Protein AF-A0A1U7GY67-F1 (afdb_monomer_lite)

Organism: NCBI:txid210994

Radius of gyration: 12.88 Å; chains: 1; bounding box: 35×23×28 Å

Secondary structure (DSSP,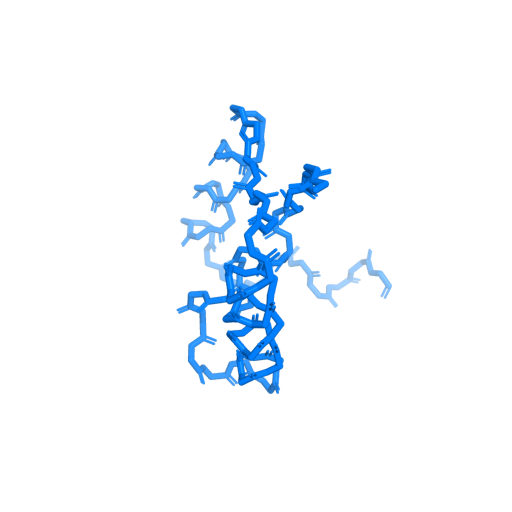 8-state):
-EEEPPHHHHHHHH-TTSTTHHHHHHHHHHHHHTT-EEE--HHHHHHHHHHHHS-TTSSSS--

Foldseek 3Di:
DEAEDALVLVVLCPDPPDPCNVVSVVVVVVCVVVVYHYDYDPVSVVVNVVCVPPDVPPPPPPD

pLDDT: mean 88.06, std 17.35, range [38.69, 98.25]

Sequence (63 aa):
MIHLVDTNFLLRFVDPNSNLNPIVRNVTKKLIDKGEQLTITSQNCIEFWALLNQDMNLQFTDM

Structure (mmCIF, N/CA/C/O backbone):
data_AF-A0A1U7GY67-F1
#
_entry.id   AF-A0A1U7GY67-F1
#
loop_
_atom_site.group_PDB
_atom_site.id
_atom_site.type_symbol
_atom_site.label_atom_id
_atom_site.label_alt_id
_atom_site.label_comp_id
_atom_site.label_asym_id
_atom_site.label_entity_id
_atom_site.label_seq_id
_atom_site.pdbx_PDB_ins_code
_atom_site.Cartn_x
_atom_site.Cartn_y
_atom_site.Cartn_z
_atom_site.occupancy
_atom_site.B_iso_or_equiv
_atom_site.auth_seq_id
_atom_site.auth_comp_id
_atom_site.auth_asym_id
_atom_site.auth_atom_id
_atom_site.pdbx_PDB_model_num
ATOM 1 N N . MET A 1 1 ? -9.650 5.942 12.505 1.00 93.44 1 MET A N 1
ATOM 2 C CA . MET A 1 1 ? -8.571 6.918 12.226 1.00 93.44 1 MET A CA 1
ATOM 3 C C . MET A 1 1 ? -8.292 6.905 10.730 1.00 93.44 1 MET A C 1
ATOM 5 O O . MET A 1 1 ? -8.557 5.882 10.106 1.00 93.44 1 MET A O 1
ATOM 9 N N . ILE A 1 2 ? -7.841 8.022 10.156 1.00 95.69 2 ILE A N 1
ATOM 10 C CA . ILE A 1 2 ? -7.475 8.112 8.735 1.00 95.69 2 ILE A CA 1
ATOM 11 C C . ILE A 1 2 ? -5.950 8.148 8.646 1.00 95.69 2 ILE A C 1
ATOM 13 O O . ILE A 1 2 ? -5.324 8.956 9.330 1.00 95.69 2 ILE A O 1
ATOM 17 N N . HIS A 1 3 ? -5.377 7.293 7.804 1.00 96.50 3 HIS A N 1
ATOM 18 C CA . HIS A 1 3 ? -3.944 7.231 7.531 1.00 96.50 3 HIS A CA 1
ATOM 19 C C . HIS A 1 3 ? -3.689 7.591 6.082 1.00 96.50 3 HIS A C 1
ATOM 21 O O . HIS A 1 3 ? -4.226 6.946 5.181 1.00 96.50 3 HIS A O 1
ATOM 27 N N . LEU A 1 4 ? -2.841 8.590 5.867 1.00 96.56 4 LEU A N 1
ATOM 28 C CA . LEU A 1 4 ? -2.345 8.893 4.538 1.00 96.56 4 LEU A CA 1
ATOM 29 C C . LEU A 1 4 ? -1.227 7.909 4.180 1.00 96.56 4 LEU A C 1
ATOM 31 O O . LEU A 1 4 ? -0.252 7.769 4.917 1.00 96.56 4 LEU A O 1
ATOM 35 N N . VAL A 1 5 ? -1.389 7.219 3.058 1.00 95.94 5 VAL A N 1
ATOM 36 C CA . VAL A 1 5 ? -0.457 6.206 2.572 1.00 95.94 5 VAL A CA 1
ATOM 37 C C . VAL A 1 5 ? 0.583 6.854 1.668 1.00 95.94 5 VAL A C 1
ATOM 39 O O . VAL A 1 5 ? 0.246 7.487 0.669 1.00 95.94 5 VAL A O 1
ATOM 42 N N . ASP A 1 6 ? 1.850 6.652 2.018 1.00 95.31 6 ASP A N 1
ATOM 43 C CA . ASP A 1 6 ? 2.990 7.110 1.229 1.00 95.31 6 ASP A CA 1
ATOM 44 C C . ASP A 1 6 ? 3.206 6.263 -0.033 1.00 95.31 6 ASP A C 1
ATOM 46 O O . ASP A 1 6 ? 2.873 5.072 -0.086 1.00 95.31 6 ASP A O 1
ATOM 50 N N . THR A 1 7 ? 3.856 6.857 -1.028 1.00 95.38 7 THR A N 1
ATOM 51 C CA . THR A 1 7 ? 4.223 6.196 -2.282 1.00 95.38 7 THR A CA 1
ATOM 52 C C . THR A 1 7 ? 5.072 4.943 -2.047 1.00 95.38 7 THR A C 1
ATOM 54 O O . THR A 1 7 ? 4.828 3.906 -2.670 1.00 95.38 7 THR A O 1
ATOM 57 N N . ASN A 1 8 ? 6.003 4.965 -1.084 1.00 94.19 8 ASN A N 1
ATOM 58 C CA . ASN A 1 8 ? 6.801 3.784 -0.753 1.00 94.19 8 ASN A CA 1
ATOM 59 C C . ASN A 1 8 ? 5.936 2.628 -0.261 1.00 94.19 8 ASN A C 1
ATOM 61 O O . ASN A 1 8 ? 6.167 1.484 -0.650 1.00 94.19 8 ASN A O 1
ATOM 65 N N . PHE A 1 9 ? 4.927 2.908 0.565 1.00 96.06 9 PHE A N 1
ATOM 66 C CA . PHE A 1 9 ? 4.025 1.875 1.060 1.00 96.06 9 PHE A CA 1
ATOM 67 C C . PHE A 1 9 ? 3.281 1.202 -0.101 1.00 96.06 9 PHE A C 1
ATOM 69 O O . PHE A 1 9 ? 3.204 -0.027 -0.143 1.00 96.06 9 PHE A O 1
ATOM 76 N N . LEU A 1 10 ? 2.810 1.986 -1.078 1.00 95.44 10 LEU A N 1
ATOM 77 C CA . LEU A 1 10 ? 2.161 1.467 -2.286 1.00 95.44 10 LEU A CA 1
ATOM 78 C C . LEU A 1 10 ? 3.107 0.588 -3.115 1.00 95.44 10 LEU A C 1
ATOM 80 O O . LEU A 1 10 ? 2.715 -0.511 -3.504 1.00 95.44 10 LEU A O 1
ATOM 84 N N . LEU A 1 11 ? 4.359 1.014 -3.322 1.00 95.06 11 LEU A N 1
ATOM 85 C CA . LEU A 1 11 ? 5.365 0.232 -4.056 1.00 95.06 11 LEU A CA 1
ATOM 86 C C . LEU A 1 11 ? 5.607 -1.137 -3.413 1.00 95.06 11 LEU A C 1
ATOM 88 O O . LEU A 1 11 ? 5.535 -2.163 -4.086 1.00 95.06 11 LEU A O 1
ATOM 92 N N . ARG A 1 12 ? 5.811 -1.174 -2.089 1.00 96.06 12 ARG A N 1
ATOM 93 C CA . ARG A 1 12 ? 6.006 -2.442 -1.366 1.00 96.06 12 ARG A CA 1
ATOM 94 C C . ARG A 1 12 ? 4.743 -3.299 -1.379 1.00 96.06 12 ARG A C 1
ATOM 96 O O . ARG A 1 12 ? 4.849 -4.516 -1.293 1.00 96.06 12 ARG A O 1
ATOM 103 N N . PHE A 1 13 ? 3.558 -2.694 -1.464 1.00 96.00 13 PHE A N 1
ATOM 104 C CA . PHE A 1 13 ? 2.285 -3.415 -1.478 1.00 96.00 13 PHE A CA 1
ATOM 105 C C . PHE A 1 13 ? 2.046 -4.153 -2.800 1.00 96.00 13 PHE A C 1
ATOM 107 O O . PHE A 1 13 ? 1.528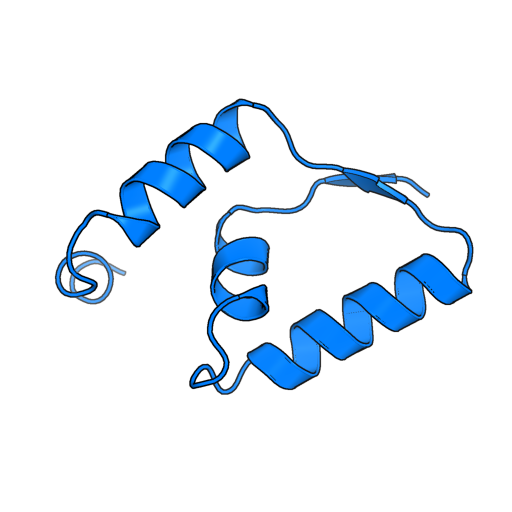 -5.279 -2.797 1.00 96.00 13 PHE A O 1
ATOM 114 N N . VAL A 1 14 ? 2.437 -3.544 -3.922 1.00 94.00 14 VAL A N 1
ATOM 115 C CA . VAL A 1 14 ? 2.249 -4.132 -5.256 1.00 94.00 14 VAL A CA 1
ATOM 116 C C . VAL A 1 14 ? 3.391 -5.039 -5.702 1.00 94.00 14 VAL A C 1
ATOM 118 O O . VAL A 1 14 ? 3.136 -5.909 -6.525 1.00 94.00 14 VAL A O 1
ATOM 121 N N . ASP A 1 15 ? 4.601 -4.891 -5.153 1.00 94.19 15 ASP A N 1
ATOM 122 C CA . ASP A 1 15 ? 5.751 -5.739 -5.491 1.00 94.19 15 ASP A CA 1
ATOM 123 C C . ASP A 1 15 ? 5.801 -7.016 -4.625 1.00 94.19 15 ASP A C 1
ATOM 125 O O . ASP A 1 15 ? 6.203 -6.936 -3.461 1.00 94.19 15 ASP A O 1
ATOM 129 N N . PRO A 1 16 ? 5.431 -8.202 -5.152 1.00 92.88 16 PRO A N 1
ATOM 130 C CA . PRO A 1 16 ? 5.464 -9.454 -4.397 1.00 92.88 16 PRO A CA 1
ATOM 131 C C . PRO A 1 16 ? 6.884 -9.952 -4.096 1.00 92.88 16 PRO A C 1
ATOM 133 O O . PRO A 1 16 ? 7.040 -10.795 -3.215 1.00 92.88 16 PRO A O 1
ATOM 136 N N . ASN A 1 17 ? 7.907 -9.451 -4.799 1.00 94.06 17 ASN A N 1
ATOM 137 C CA . ASN A 1 17 ? 9.302 -9.828 -4.559 1.00 94.06 17 ASN A CA 1
ATOM 138 C C . ASN A 1 17 ? 9.927 -9.019 -3.414 1.00 94.06 17 ASN A C 1
ATOM 140 O O . ASN A 1 17 ? 10.987 -9.379 -2.903 1.00 94.06 17 ASN A O 1
ATOM 144 N N . SER A 1 18 ? 9.273 -7.940 -2.980 1.00 94.12 18 SER A N 1
ATOM 145 C CA . SER A 1 18 ? 9.720 -7.167 -1.832 1.00 94.12 18 SER A CA 1
ATOM 146 C C . SER A 1 18 ? 9.585 -7.976 -0.542 1.00 94.12 18 SER A C 1
ATOM 148 O O . SER A 1 18 ? 8.492 -8.410 -0.173 1.00 94.12 18 SER A O 1
ATOM 150 N N . ASN A 1 19 ? 10.662 -8.047 0.245 1.00 95.88 19 ASN A N 1
ATOM 151 C CA . ASN A 1 19 ? 10.631 -8.603 1.606 1.00 95.88 19 ASN A CA 1
ATOM 152 C C . ASN A 1 19 ? 9.614 -7.894 2.524 1.00 95.88 19 ASN A C 1
ATOM 154 O O . ASN A 1 19 ? 9.185 -8.448 3.535 1.00 95.88 19 ASN A O 1
ATOM 158 N N . LEU A 1 20 ? 9.216 -6.664 2.178 1.00 96.31 20 LEU A N 1
ATOM 159 C CA . LEU A 1 20 ? 8.243 -5.878 2.931 1.00 96.31 20 LEU A CA 1
ATOM 160 C C . LEU A 1 20 ? 6.794 -6.122 2.486 1.00 96.31 20 LEU A C 1
ATOM 162 O O . LEU A 1 20 ? 5.888 -5.745 3.229 1.00 96.31 20 LEU A O 1
ATOM 166 N N . ASN A 1 21 ? 6.554 -6.782 1.345 1.00 97.56 21 ASN A N 1
ATOM 167 C CA . ASN A 1 21 ? 5.212 -7.089 0.838 1.00 97.56 21 ASN A CA 1
ATOM 168 C C . ASN A 1 21 ? 4.292 -7.762 1.874 1.00 97.56 21 ASN A C 1
ATOM 170 O O . ASN A 1 21 ? 3.196 -7.245 2.124 1.00 97.56 21 ASN A O 1
ATOM 174 N N . PRO A 1 22 ? 4.707 -8.856 2.551 1.00 97.69 22 PRO A N 1
ATOM 175 C CA . PRO A 1 22 ? 3.852 -9.492 3.551 1.00 97.69 22 PRO A CA 1
ATOM 176 C C . PRO A 1 22 ? 3.564 -8.571 4.743 1.00 97.69 22 PRO A C 1
ATOM 178 O O . PRO A 1 22 ? 2.472 -8.623 5.313 1.00 97.69 22 PRO A O 1
ATOM 181 N N . ILE A 1 23 ? 4.508 -7.697 5.105 1.00 97.38 23 ILE A N 1
ATOM 182 C CA . ILE A 1 23 ? 4.350 -6.760 6.221 1.00 97.38 23 ILE A CA 1
ATOM 183 C C . ILE A 1 23 ? 3.301 -5.708 5.873 1.00 97.38 23 ILE A C 1
ATOM 185 O O . ILE A 1 23 ? 2.332 -5.556 6.618 1.00 97.38 23 ILE A O 1
ATOM 189 N N . VAL A 1 24 ? 3.446 -5.021 4.736 1.00 97.25 24 VAL A N 1
ATOM 190 C CA . VAL A 1 24 ? 2.502 -3.965 4.337 1.00 97.25 24 VAL A CA 1
ATOM 191 C C . VAL A 1 24 ? 1.098 -4.526 4.115 1.00 97.25 24 VAL A C 1
ATOM 193 O O . VAL A 1 24 ? 0.138 -3.937 4.602 1.00 97.25 24 VAL A O 1
ATOM 196 N N . ARG A 1 25 ? 0.957 -5.720 3.519 1.00 97.81 25 ARG A N 1
ATOM 197 C CA . ARG A 1 25 ? -0.348 -6.388 3.372 1.00 97.81 25 ARG A CA 1
ATOM 198 C C . ARG A 1 25 ? -0.995 -6.720 4.713 1.00 97.81 25 ARG A C 1
ATOM 200 O O . ARG A 1 25 ? -2.192 -6.492 4.888 1.00 97.81 25 ARG A O 1
ATOM 207 N N . ASN A 1 26 ? -0.218 -7.234 5.665 1.00 98.00 26 ASN A N 1
ATOM 208 C CA . ASN A 1 26 ? -0.717 -7.540 7.004 1.00 98.00 26 ASN A CA 1
ATOM 209 C C . ASN A 1 26 ? -1.139 -6.270 7.756 1.00 98.00 26 ASN A C 1
ATOM 211 O O . ASN A 1 26 ? -2.185 -6.255 8.401 1.00 98.00 26 ASN A O 1
ATOM 215 N N . VAL A 1 27 ? -0.355 -5.193 7.656 1.00 97.19 27 VAL A N 1
ATOM 216 C CA . VAL A 1 27 ? -0.698 -3.893 8.251 1.00 97.19 27 VAL A CA 1
ATOM 217 C C . VAL A 1 27 ? -1.981 -3.341 7.634 1.00 97.19 27 VAL A C 1
ATOM 219 O O . VAL A 1 27 ? -2.898 -2.999 8.378 1.00 97.19 27 VAL A O 1
ATOM 222 N N . THR A 1 28 ? -2.097 -3.338 6.303 1.00 97.62 28 THR A N 1
ATOM 223 C CA . THR A 1 28 ? -3.318 -2.929 5.596 1.00 97.62 28 THR A CA 1
ATOM 224 C C . THR A 1 28 ? -4.530 -3.708 6.089 1.00 97.62 28 THR A C 1
ATOM 226 O O . THR A 1 28 ? -5.527 -3.100 6.472 1.00 97.62 28 THR A O 1
ATOM 229 N N . LYS A 1 29 ? -4.429 -5.042 6.160 1.00 98.06 29 LYS A N 1
ATOM 230 C CA . LYS A 1 29 ? -5.506 -5.894 6.675 1.00 98.06 29 LYS A CA 1
ATOM 231 C C . LYS A 1 29 ? -5.885 -5.518 8.109 1.00 98.06 29 LYS A C 1
ATOM 233 O O . LYS A 1 29 ? -7.055 -5.296 8.380 1.00 98.06 29 LYS A O 1
ATOM 238 N N . LYS A 1 30 ? -4.909 -5.387 9.012 1.00 98.12 30 LYS A N 1
ATOM 239 C CA . LYS A 1 30 ? -5.159 -5.041 10.421 1.00 98.12 30 LYS A CA 1
ATOM 240 C C . LYS A 1 30 ? -5.821 -3.676 10.596 1.00 98.12 30 LYS A C 1
ATOM 242 O O . LYS A 1 30 ? -6.634 -3.527 11.500 1.00 98.12 30 LYS A O 1
ATOM 247 N N . LEU A 1 31 ? -5.455 -2.687 9.783 1.00 97.62 31 LEU A N 1
ATOM 248 C CA . LEU A 1 31 ? -6.059 -1.354 9.840 1.00 97.62 31 LEU A CA 1
ATOM 249 C C . LEU A 1 31 ? -7.501 -1.387 9.318 1.00 97.62 31 LEU A C 1
ATOM 251 O O . LEU A 1 31 ? -8.395 -0.862 9.976 1.00 97.62 31 LEU A O 1
ATOM 255 N N . ILE A 1 32 ? -7.747 -2.090 8.209 1.00 96.62 32 ILE A N 1
ATOM 256 C CA . ILE A 1 32 ? -9.100 -2.286 7.669 1.00 96.62 32 ILE A CA 1
ATOM 257 C C . ILE A 1 32 ? -9.985 -3.052 8.666 1.00 96.62 32 ILE A C 1
ATOM 259 O O . ILE A 1 32 ? -11.101 -2.620 8.940 1.00 96.62 32 ILE A O 1
ATOM 263 N N . ASP A 1 33 ? -9.480 -4.136 9.264 1.00 98.25 33 ASP A N 1
ATOM 264 C CA . ASP A 1 33 ? -10.212 -4.956 10.244 1.00 98.25 33 ASP A CA 1
ATOM 265 C C . ASP A 1 33 ? -10.576 -4.153 11.515 1.00 98.25 33 ASP A C 1
ATOM 267 O O . ASP A 1 33 ? -11.556 -4.460 12.191 1.00 98.25 33 ASP A O 1
ATOM 271 N N . LYS A 1 34 ? -9.820 -3.092 11.830 1.00 98.00 34 LYS A N 1
ATOM 272 C CA . LYS A 1 34 ? -10.117 -2.142 12.918 1.00 98.00 34 LYS A CA 1
ATOM 273 C C . LYS A 1 34 ? -11.106 -1.034 12.526 1.00 98.00 34 LYS A C 1
ATOM 275 O O . LYS A 1 34 ? -11.409 -0.176 13.354 1.00 98.00 34 LYS A O 1
ATOM 280 N N . GLY A 1 35 ? -11.591 -1.018 11.284 1.00 97.88 35 GLY A N 1
ATOM 281 C CA . GLY A 1 35 ? -12.434 0.056 10.753 1.00 97.88 35 GLY A CA 1
ATOM 282 C C . GLY A 1 35 ? -11.671 1.360 10.497 1.00 97.88 35 GLY A C 1
ATOM 283 O O . GLY A 1 35 ? -12.266 2.437 10.472 1.00 97.88 35 GLY A O 1
ATOM 284 N N . GLU A 1 36 ? -10.346 1.294 10.353 1.00 98.19 36 GLU A N 1
ATOM 285 C CA . GLU A 1 36 ? -9.516 2.446 10.012 1.00 98.19 36 GLU A CA 1
ATOM 286 C C . GLU A 1 36 ? -9.439 2.630 8.492 1.00 98.19 36 GLU A C 1
ATOM 288 O O . GLU A 1 36 ? -9.558 1.679 7.719 1.00 98.19 36 GLU A O 1
ATOM 293 N N . GLN A 1 37 ? -9.239 3.874 8.055 1.00 97.00 37 GLN A N 1
ATOM 294 C CA . GLN A 1 37 ? -9.232 4.225 6.641 1.00 97.00 37 GLN A CA 1
ATOM 295 C C . GLN A 1 37 ? -7.808 4.501 6.169 1.00 97.00 37 GLN A C 1
ATOM 297 O O . GLN A 1 37 ? -7.085 5.285 6.781 1.00 97.00 37 GLN A O 1
ATOM 302 N N . LEU A 1 38 ? -7.436 3.893 5.048 1.00 96.75 38 LEU A N 1
ATOM 303 C CA . LEU A 1 38 ? -6.231 4.227 4.301 1.00 96.75 38 LEU A CA 1
ATOM 304 C C . LEU A 1 38 ? -6.616 5.143 3.139 1.00 96.75 38 LEU A C 1
ATOM 306 O O . LEU A 1 38 ? -7.498 4.797 2.352 1.00 96.75 38 LEU A O 1
ATOM 310 N N . THR A 1 39 ? -5.982 6.305 3.036 1.00 97.06 39 THR A N 1
ATOM 311 C CA . THR A 1 39 ? -6.207 7.272 1.957 1.00 97.06 39 THR A CA 1
ATOM 312 C C . THR A 1 39 ? -4.926 7.501 1.173 1.00 97.06 39 THR A C 1
ATOM 314 O O . THR A 1 39 ? -3.825 7.335 1.686 1.00 97.06 39 THR A O 1
ATOM 317 N N . ILE A 1 40 ? -5.072 7.879 -0.091 1.00 95.94 40 ILE A N 1
ATOM 318 C CA . ILE A 1 40 ? -3.975 8.249 -0.989 1.00 95.94 40 ILE A CA 1
ATOM 319 C C . ILE A 1 40 ? -4.266 9.640 -1.541 1.00 95.94 40 ILE A C 1
ATOM 321 O O . ILE A 1 40 ? -5.431 9.983 -1.762 1.00 95.94 40 ILE A O 1
ATOM 32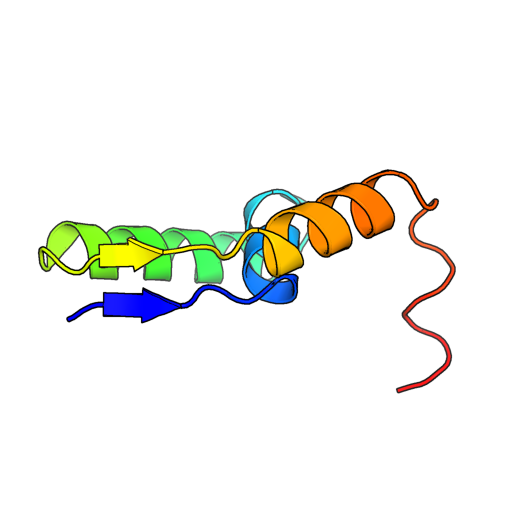5 N N . THR A 1 41 ? -3.231 10.449 -1.756 1.00 96.31 41 THR A N 1
ATOM 326 C CA . THR A 1 41 ? -3.392 11.732 -2.455 1.00 96.31 41 THR A CA 1
ATOM 327 C C . THR A 1 41 ? -3.154 11.580 -3.953 1.00 96.31 41 THR A C 1
ATOM 329 O O . THR A 1 41 ? -2.476 10.655 -4.401 1.00 96.31 41 THR A O 1
ATOM 332 N N . SER A 1 42 ? -3.636 12.547 -4.737 1.00 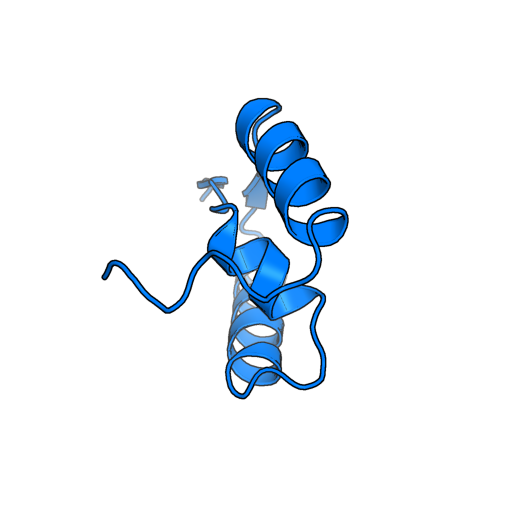95.94 42 SER A N 1
ATOM 333 C CA . SER A 1 42 ? -3.312 12.640 -6.164 1.00 95.94 42 SER A CA 1
ATOM 334 C C . SER A 1 42 ? -1.802 12.717 -6.419 1.00 95.94 42 SER A C 1
ATOM 336 O O . SER A 1 42 ? -1.327 12.162 -7.405 1.00 95.94 42 SER A O 1
ATOM 338 N N . GLN A 1 43 ? -1.040 13.356 -5.522 1.00 94.75 43 GLN A N 1
ATOM 339 C CA . GLN A 1 43 ? 0.419 13.418 -5.618 1.00 94.75 43 GLN A CA 1
ATOM 340 C C . GLN A 1 43 ? 1.048 12.026 -5.469 1.00 94.75 43 GLN A C 1
ATOM 342 O O . GLN A 1 43 ? 1.886 11.664 -6.293 1.00 94.75 43 GLN A O 1
ATOM 347 N N . ASN A 1 44 ? 0.590 11.218 -4.501 1.00 94.56 44 ASN A N 1
ATOM 3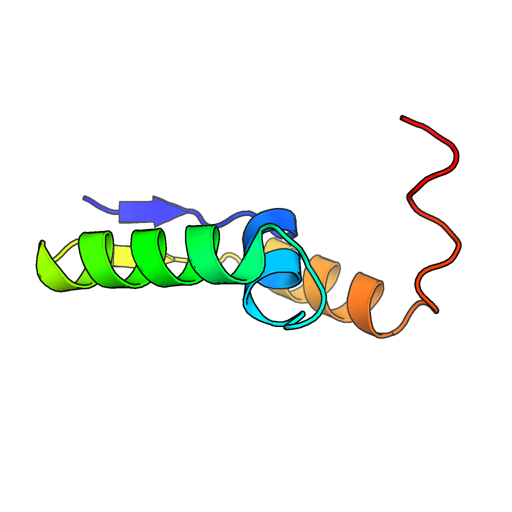48 C CA . ASN A 1 44 ? 1.064 9.837 -4.345 1.00 94.56 44 ASN A CA 1
ATOM 349 C C . ASN A 1 44 ? 0.770 8.992 -5.591 1.00 94.56 44 ASN A C 1
ATOM 351 O O . ASN A 1 44 ? 1.598 8.178 -5.981 1.00 94.56 44 ASN A O 1
ATOM 355 N N . CYS A 1 45 ? -0.376 9.197 -6.252 1.00 94.25 45 CYS A N 1
ATOM 356 C CA . CYS A 1 45 ? -0.705 8.484 -7.491 1.00 94.25 45 CYS A CA 1
ATOM 357 C C . CYS A 1 45 ? 0.246 8.834 -8.645 1.00 94.25 45 CYS A C 1
ATOM 359 O O . CYS A 1 45 ? 0.676 7.939 -9.371 1.00 94.25 45 CYS A O 1
ATOM 361 N N . ILE A 1 46 ? 0.566 10.122 -8.819 1.00 94.06 46 ILE A N 1
ATOM 362 C CA . ILE A 1 46 ? 1.480 10.589 -9.873 1.00 94.06 46 ILE A CA 1
ATOM 363 C C . ILE A 1 46 ? 2.884 10.021 -9.643 1.00 94.06 46 ILE A C 1
ATOM 365 O O . ILE A 1 46 ? 3.487 9.485 -10.570 1.00 94.06 46 ILE A O 1
ATOM 369 N N . GLU A 1 47 ? 3.380 10.101 -8.408 1.00 94.81 47 GLU A N 1
ATOM 370 C CA . GLU A 1 47 ? 4.695 9.578 -8.035 1.00 94.81 47 GLU A CA 1
ATOM 371 C C . GLU A 1 47 ? 4.757 8.052 -8.193 1.00 94.81 47 GLU A C 1
ATOM 373 O O . GLU A 1 47 ? 5.666 7.531 -8.834 1.00 94.81 47 GLU A O 1
ATOM 378 N N . PHE A 1 48 ? 3.746 7.333 -7.697 1.00 94.50 48 PHE A N 1
ATOM 379 C CA . PHE A 1 48 ? 3.644 5.882 -7.835 1.00 94.50 48 PHE A CA 1
ATOM 380 C C . PHE A 1 48 ? 3.659 5.437 -9.302 1.00 94.50 48 PHE A C 1
ATOM 382 O O . PHE A 1 48 ? 4.389 4.516 -9.664 1.00 94.50 48 PHE A O 1
ATOM 389 N N . TRP A 1 49 ? 2.888 6.111 -10.162 1.00 92.56 49 TRP A N 1
ATOM 390 C CA . TRP A 1 49 ? 2.875 5.823 -11.595 1.00 92.56 49 TRP A CA 1
ATOM 391 C C . TRP A 1 49 ? 4.235 6.088 -12.244 1.00 92.56 49 TRP A C 1
ATOM 393 O O . TRP A 1 49 ? 4.710 5.261 -13.021 1.00 92.56 49 TRP A O 1
ATOM 403 N N . ALA A 1 50 ? 4.881 7.211 -11.920 1.00 92.69 50 ALA A N 1
ATOM 404 C CA . ALA A 1 50 ? 6.201 7.534 -12.453 1.00 92.69 50 ALA A CA 1
ATOM 405 C C . ALA A 1 50 ? 7.244 6.468 -12.075 1.00 92.69 50 ALA A C 1
ATOM 407 O O . ALA A 1 50 ? 8.001 6.029 -12.939 1.00 92.69 50 ALA A O 1
ATOM 408 N N . LEU A 1 51 ? 7.231 6.000 -10.823 1.00 89.50 51 LEU A N 1
ATOM 409 C CA . LEU A 1 51 ? 8.181 5.007 -10.313 1.00 89.50 51 LEU A CA 1
ATOM 410 C C . LEU A 1 51 ? 7.953 3.593 -10.852 1.00 89.50 51 LEU A C 1
ATOM 412 O O . LEU A 1 51 ? 8.912 2.846 -10.991 1.00 89.50 51 LEU A O 1
ATOM 416 N N . LEU A 1 52 ? 6.715 3.220 -11.183 1.00 86.06 52 LEU A N 1
ATOM 417 C CA . LEU A 1 52 ? 6.441 1.931 -11.828 1.00 86.06 52 LEU A CA 1
ATOM 418 C C . LEU A 1 52 ? 6.863 1.884 -13.302 1.00 86.06 52 LEU A C 1
ATOM 420 O O . LEU A 1 52 ? 7.097 0.800 -13.829 1.00 86.06 52 LEU A O 1
ATOM 424 N N . ASN A 1 53 ? 6.903 3.037 -13.975 1.00 80.50 53 ASN A N 1
ATOM 425 C CA . ASN A 1 53 ? 7.223 3.128 -15.403 1.00 80.50 53 ASN A CA 1
ATOM 426 C C . ASN A 1 53 ? 8.680 3.521 -15.674 1.00 80.50 53 ASN A C 1
ATOM 428 O O . ASN A 1 53 ? 9.159 3.349 -16.793 1.00 80.50 53 ASN A O 1
ATOM 432 N N . GLN A 1 54 ? 9.390 4.051 -14.679 1.00 69.12 54 GLN A N 1
ATOM 433 C CA . GLN A 1 54 ? 10.845 4.086 -14.713 1.00 69.12 54 GLN A CA 1
ATOM 434 C C . GLN A 1 54 ? 11.345 2.683 -14.374 1.00 69.12 54 GLN A C 1
ATOM 436 O O . GLN A 1 54 ? 11.048 2.172 -13.298 1.00 69.12 54 GLN A O 1
ATOM 441 N N . ASP A 1 55 ? 12.097 2.055 -15.283 1.00 56.47 55 ASP A N 1
ATOM 442 C CA . ASP A 1 55 ? 12.869 0.850 -14.966 1.00 56.47 55 ASP A CA 1
ATOM 443 C C . ASP A 1 55 ? 13.534 1.040 -13.593 1.00 56.47 55 ASP A C 1
ATOM 445 O O . ASP A 1 55 ? 14.187 2.064 -13.372 1.00 56.47 55 ASP A O 1
ATOM 449 N N . MET A 1 56 ? 13.336 0.095 -12.664 1.00 53.00 56 MET A N 1
ATOM 450 C CA . MET A 1 56 ? 13.6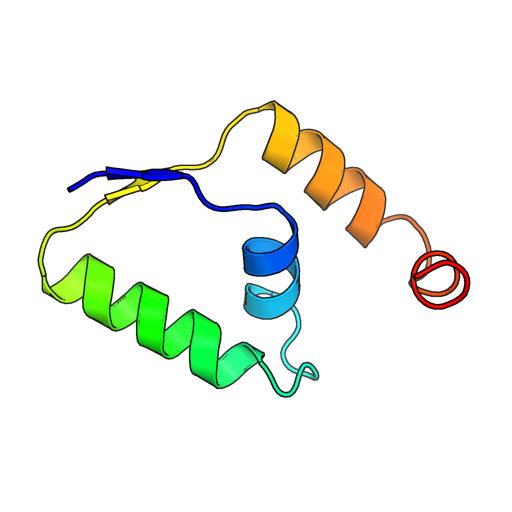97 0.175 -11.234 1.00 53.00 56 MET A CA 1
ATOM 451 C C . MET A 1 56 ? 15.218 0.251 -10.937 1.00 53.00 56 MET A C 1
ATOM 453 O O . MET A 1 56 ? 15.705 -0.346 -9.981 1.00 53.00 56 MET A O 1
ATOM 457 N N . ASN A 1 57 ? 15.992 0.981 -11.738 1.00 46.78 57 ASN A N 1
ATOM 458 C CA . ASN A 1 57 ? 17.443 1.125 -11.646 1.00 46.78 57 ASN A CA 1
ATOM 459 C C . ASN A 1 57 ? 17.915 2.501 -11.149 1.00 46.78 57 ASN A C 1
ATOM 461 O O . ASN A 1 57 ? 19.119 2.698 -11.035 1.00 46.78 57 ASN A O 1
ATOM 465 N N . LEU A 1 58 ? 17.025 3.455 -10.844 1.00 47.88 58 LEU A N 1
ATOM 466 C CA . LEU A 1 58 ? 17.442 4.838 -10.538 1.00 47.88 58 LEU A CA 1
ATOM 467 C C . LEU A 1 58 ? 17.140 5.347 -9.120 1.00 47.88 58 LEU A C 1
ATOM 469 O O . LEU A 1 58 ? 17.336 6.530 -8.870 1.00 47.88 58 LEU A O 1
ATOM 473 N N . GLN A 1 59 ? 16.713 4.506 -8.169 1.00 51.81 59 GLN A N 1
ATOM 474 C CA . GLN A 1 59 ? 16.419 4.978 -6.798 1.00 51.81 59 GLN A CA 1
ATOM 475 C C . GLN A 1 59 ? 17.181 4.297 -5.651 1.00 51.81 59 GLN A C 1
ATOM 477 O O . GLN A 1 59 ? 16.904 4.593 -4.494 1.00 51.81 59 GLN A O 1
ATOM 482 N N . PHE A 1 60 ? 18.176 3.447 -5.927 1.00 50.81 60 PHE A N 1
ATOM 483 C CA . PHE A 1 60 ? 19.012 2.857 -4.863 1.00 50.81 60 PHE A CA 1
ATOM 484 C C . PHE A 1 60 ? 20.459 3.370 -4.822 1.00 50.81 60 PHE A C 1
ATOM 486 O O . PHE A 1 60 ? 21.246 2.863 -4.031 1.00 50.81 60 PHE A O 1
ATOM 493 N N . THR A 1 61 ? 20.827 4.361 -5.639 1.00 38.69 61 THR A N 1
ATOM 494 C CA . THR A 1 61 ? 22.195 4.916 -5.649 1.00 38.69 61 THR A CA 1
ATOM 495 C C . THR A 1 61 ? 22.388 6.197 -4.846 1.00 38.69 61 THR A C 1
ATOM 497 O O . THR A 1 61 ? 23.536 6.546 -4.611 1.00 38.69 61 THR A O 1
ATOM 500 N N . ASP A 1 62 ? 21.329 6.854 -4.365 1.00 40.59 62 ASP A N 1
ATOM 501 C CA . ASP A 1 62 ? 21.456 8.148 -3.673 1.00 40.59 62 ASP A CA 1
ATOM 502 C C . ASP A 1 62 ? 20.597 8.246 -2.397 1.00 40.59 62 ASP A C 1
ATOM 504 O O . ASP A 1 62 ? 19.845 9.207 -2.211 1.00 40.59 62 ASP A O 1
ATOM 508 N N . MET A 1 63 ? 20.695 7.255 -1.500 1.00 39.31 63 MET A N 1
ATOM 509 C CA . MET A 1 63 ? 20.235 7.403 -0.110 1.00 39.31 63 MET A CA 1
ATOM 510 C C . MET A 1 63 ? 21.146 6.683 0.882 1.00 39.31 63 MET A C 1
ATOM 512 O O . MET A 1 63 ? 21.463 5.498 0.637 1.00 39.31 63 MET A O 1
#

InterPro domains:
  IPR029060 PIN-like domain superfamily [SSF88723] (1-57)